Protein AF-A0A1Y3MDH8-F1 (afdb_monomer_lite)

pLDDT: mean 83.77, std 9.47, range [47.41, 93.56]

Secondary structure (DSSP, 8-state):
-HHHHHHHHHHHHHHHHHHHHHHHHHHHHHHHHHHHHHHHHHHHHHHHHHHHHHHHHHHHHHHHHHHHHHPPPGGG-SHHHHHHHHHHHHTTS-SSHHHHHHHHHHHHHHHHHHHHHHHHHHHHHHHHHHHHHHHHHHHHHHHHHHHHHHHHHHHHH--

Sequence (159 aa):
MLLGILFVIALIVLALILFVVGILVKLLNYIFGLFIRRTTAHRLKLNEILYKKKVLQDKYNELNHVLVNSYVPAEFQDLGILEFLNKVIKQRRASTIPEAINLYVAEMHHQEQLNKITALEAQSNKKIKVLEQDLAKVHKAAKKAQKTADSAFFISILK

Radius of gyration: 52.94 Å; chains: 1; bounding box: 112×32×156 Å

Organism: NCBI:txid64104

Structure (mmCIF, N/CA/C/O backbone):
data_AF-A0A1Y3MDH8-F1
#
_entry.id   AF-A0A1Y3MDH8-F1
#
loop_
_atom_site.group_PDB
_atom_site.id
_atom_site.type_symbol
_atom_site.label_atom_id
_atom_site.label_alt_id
_atom_site.label_comp_id
_atom_site.label_asym_id
_atom_site.label_entity_id
_atom_site.label_seq_id
_atom_site.pdbx_PDB_ins_code
_atom_site.Cartn_x
_atom_site.Cartn_y
_atom_site.Cartn_z
_atom_site.occupancy
_atom_site.B_iso_or_equiv
_atom_site.auth_seq_id
_atom_site.auth_comp_id
_atom_site.auth_asym_id
_atom_site.auth_atom_id
_atom_site.pdbx_PDB_model_num
ATOM 1 N N . MET A 1 1 ? 37.421 -5.149 -95.884 1.00 62.84 1 MET A N 1
ATOM 2 C CA . MET A 1 1 ? 37.862 -4.077 -94.956 1.00 62.84 1 MET A CA 1
ATOM 3 C C . MET A 1 1 ? 36.694 -3.371 -94.263 1.00 62.84 1 MET A C 1
ATOM 5 O O . MET A 1 1 ? 36.726 -3.291 -93.046 1.00 62.84 1 MET A O 1
ATOM 9 N N . LEU A 1 2 ? 35.636 -2.947 -94.973 1.00 69.12 2 LEU A N 1
ATOM 10 C CA . LEU A 1 2 ? 34.452 -2.282 -94.382 1.00 69.12 2 LEU A CA 1
ATOM 11 C C . LEU A 1 2 ? 33.747 -3.066 -93.252 1.00 69.12 2 LEU A C 1
ATOM 13 O O . LEU A 1 2 ? 33.457 -2.494 -92.206 1.00 69.12 2 LEU A O 1
ATOM 17 N N . LEU A 1 3 ? 33.537 -4.378 -93.417 1.00 75.38 3 LEU A N 1
ATOM 18 C CA . LEU A 1 3 ? 32.921 -5.242 -92.391 1.00 75.38 3 LEU A CA 1
ATOM 19 C C . LEU A 1 3 ? 33.733 -5.319 -91.085 1.00 75.38 3 LEU A C 1
ATOM 21 O O . LEU A 1 3 ? 33.156 -5.338 -90.003 1.00 75.38 3 LEU A O 1
ATOM 25 N N . GLY A 1 4 ? 35.067 -5.312 -91.176 1.00 78.31 4 GLY A N 1
ATOM 26 C CA . GLY A 1 4 ? 35.944 -5.313 -90.000 1.00 78.31 4 GLY A CA 1
ATOM 27 C C . GLY A 1 4 ? 35.894 -3.989 -89.236 1.00 78.31 4 GLY A C 1
ATOM 28 O O . GLY A 1 4 ? 35.878 -3.987 -88.011 1.00 78.31 4 GLY A O 1
ATOM 29 N N . ILE A 1 5 ? 35.787 -2.866 -89.952 1.00 81.69 5 ILE A N 1
ATOM 30 C CA . ILE A 1 5 ? 35.652 -1.532 -89.348 1.00 81.69 5 ILE A CA 1
ATOM 31 C C . ILE A 1 5 ? 34.308 -1.408 -88.614 1.00 81.69 5 ILE A C 1
ATOM 33 O O . ILE A 1 5 ? 34.271 -0.951 -87.475 1.00 81.69 5 ILE A O 1
ATOM 37 N N . LEU A 1 6 ? 33.213 -1.883 -89.219 1.00 83.94 6 LEU A N 1
ATOM 38 C CA . LEU A 1 6 ? 31.887 -1.899 -88.587 1.00 83.94 6 LEU A CA 1
ATOM 39 C C . LEU A 1 6 ? 31.852 -2.751 -87.310 1.00 83.94 6 LEU A C 1
ATOM 41 O O . LEU A 1 6 ? 31.262 -2.335 -86.314 1.00 83.94 6 LEU A O 1
ATOM 45 N N . PHE A 1 7 ? 32.519 -3.908 -87.309 1.00 89.50 7 PHE A N 1
ATOM 46 C CA . PHE A 1 7 ? 32.615 -4.769 -86.128 1.00 89.50 7 PHE A CA 1
ATOM 47 C C . PHE A 1 7 ? 33.369 -4.095 -84.971 1.00 89.50 7 PHE A C 1
ATOM 49 O O . PHE A 1 7 ? 32.924 -4.141 -83.825 1.00 89.50 7 PHE A O 1
ATOM 56 N N . VAL A 1 8 ? 34.474 -3.405 -85.269 1.00 87.50 8 VAL A N 1
ATOM 57 C CA . VAL A 1 8 ? 35.246 -2.658 -84.262 1.00 87.50 8 VAL A CA 1
ATOM 58 C C . VAL A 1 8 ? 34.422 -1.509 -83.674 1.00 87.50 8 VAL A C 1
ATOM 60 O O . VAL A 1 8 ? 34.413 -1.325 -82.458 1.00 87.50 8 VAL A O 1
ATOM 63 N N . ILE A 1 9 ? 33.671 -0.778 -84.503 1.00 87.69 9 ILE A N 1
ATOM 64 C CA . ILE A 1 9 ? 32.775 0.289 -84.030 1.00 87.69 9 ILE A CA 1
ATOM 65 C C . ILE A 1 9 ? 31.690 -0.287 -83.108 1.00 87.69 9 ILE A C 1
ATOM 67 O O . ILE A 1 9 ? 31.447 0.265 -82.036 1.00 87.69 9 ILE A O 1
ATOM 71 N N . ALA A 1 10 ? 31.083 -1.421 -83.470 1.00 89.19 10 ALA A N 1
ATOM 72 C CA . ALA A 1 10 ? 30.071 -2.076 -82.642 1.00 89.19 10 ALA A CA 1
ATOM 73 C C . ALA A 1 10 ? 30.618 -2.494 -81.262 1.00 89.19 10 ALA A C 1
ATOM 75 O O . ALA A 1 10 ? 29.942 -2.296 -80.253 1.00 89.19 10 ALA A O 1
ATOM 76 N N . LEU A 1 11 ? 31.854 -3.004 -81.194 1.00 91.00 11 LEU A N 1
ATOM 77 C CA . LEU A 1 11 ? 32.509 -3.352 -79.926 1.00 91.00 11 LEU A CA 1
ATOM 78 C C . LEU A 1 11 ? 32.779 -2.129 -79.043 1.00 91.00 11 LEU A C 1
ATOM 80 O O . LEU A 1 11 ? 32.567 -2.193 -77.832 1.00 91.00 11 LEU A O 1
ATOM 84 N N . ILE A 1 12 ? 33.207 -1.011 -79.635 1.00 91.06 12 ILE A N 1
ATOM 85 C CA . ILE A 1 12 ? 33.432 0.242 -78.901 1.00 91.06 12 ILE A CA 1
ATOM 86 C C . ILE A 1 12 ? 32.114 0.757 -78.313 1.00 91.06 12 ILE A C 1
ATOM 88 O O . ILE A 1 12 ? 32.065 1.129 -77.141 1.00 91.06 12 ILE A O 1
ATOM 92 N N . VAL A 1 13 ? 31.034 0.728 -79.099 1.00 92.44 13 VAL A N 1
ATOM 93 C CA . VAL A 1 13 ? 29.699 1.136 -78.640 1.00 92.44 13 VAL A CA 1
ATOM 94 C C . VAL A 1 13 ? 29.205 0.223 -77.514 1.00 92.44 13 VAL A C 1
ATOM 96 O O . VAL A 1 13 ? 28.720 0.719 -76.498 1.00 92.44 13 VAL A O 1
ATOM 99 N N . LEU A 1 14 ? 29.389 -1.096 -77.637 1.00 91.94 14 LEU A N 1
ATOM 100 C CA . LEU A 1 14 ? 29.025 -2.056 -76.591 1.00 91.94 14 LEU A CA 1
ATOM 101 C C . LEU A 1 14 ? 29.790 -1.790 -75.283 1.00 91.94 14 LEU A C 1
ATOM 103 O O . LEU A 1 14 ? 29.190 -1.769 -74.208 1.00 91.94 14 LEU A O 1
ATOM 107 N N . ALA A 1 15 ? 31.101 -1.545 -75.367 1.00 90.62 15 ALA A N 1
ATOM 108 C CA . ALA A 1 15 ? 31.936 -1.240 -74.208 1.00 90.62 15 ALA A CA 1
ATOM 109 C C . ALA A 1 15 ? 31.508 0.065 -73.514 1.00 90.62 15 ALA A C 1
ATOM 111 O O . ALA A 1 15 ? 31.445 0.117 -72.285 1.00 90.62 15 ALA A O 1
ATOM 112 N N . LEU A 1 16 ? 31.145 1.092 -74.289 1.00 93.56 16 LEU A N 1
ATOM 113 C CA . LEU A 1 16 ? 30.595 2.353 -73.779 1.00 93.56 16 LEU A CA 1
ATOM 114 C C . LEU A 1 16 ? 29.272 2.142 -73.036 1.00 93.56 16 LEU A C 1
ATOM 116 O O . LEU A 1 16 ? 29.100 2.659 -71.932 1.00 93.56 16 LEU A O 1
ATOM 120 N N . ILE A 1 17 ? 28.361 1.345 -73.597 1.00 92.25 17 ILE A N 1
ATOM 121 C CA . ILE A 1 17 ? 27.080 1.025 -72.954 1.00 92.25 17 ILE A CA 1
ATOM 122 C C . ILE A 1 17 ? 27.318 0.282 -71.633 1.00 92.25 17 ILE A C 1
ATOM 124 O O . ILE A 1 17 ? 26.767 0.671 -70.602 1.00 92.25 17 ILE A O 1
ATOM 128 N N . LEU A 1 18 ? 28.178 -0.742 -71.630 1.00 92.25 18 LEU A N 1
ATOM 129 C CA . LEU A 1 18 ? 28.513 -1.502 -70.421 1.00 92.25 18 LEU A CA 1
ATOM 130 C C . LEU A 1 18 ? 29.164 -0.625 -69.344 1.00 92.25 18 LEU A C 1
ATOM 132 O O . LEU A 1 18 ? 28.868 -0.786 -68.159 1.00 92.25 18 LEU A O 1
ATOM 136 N N . PHE A 1 19 ? 29.999 0.335 -69.742 1.00 92.88 19 PHE A N 1
ATOM 137 C CA . PHE A 1 19 ? 30.604 1.297 -68.826 1.00 92.88 19 PHE A CA 1
ATOM 138 C C . PHE A 1 19 ? 29.551 2.191 -68.156 1.00 92.88 19 PHE A C 1
ATOM 140 O O . PHE A 1 19 ? 29.549 2.333 -66.931 1.00 92.88 19 PHE A O 1
ATOM 147 N N . VAL A 1 20 ? 28.606 2.733 -68.933 1.00 92.56 20 VAL A N 1
ATOM 148 C CA . VAL A 1 20 ? 27.513 3.570 -68.409 1.00 92.56 20 VAL A CA 1
ATOM 149 C C . VAL A 1 20 ? 26.607 2.771 -67.468 1.00 92.56 20 VAL A C 1
ATOM 151 O O . VAL A 1 20 ? 26.303 3.234 -66.367 1.00 92.56 20 VAL A O 1
ATOM 154 N N . VAL A 1 21 ? 26.226 1.546 -67.846 1.00 93.44 21 VAL A N 1
ATOM 155 C CA . VAL A 1 21 ? 25.416 0.664 -66.986 1.00 93.44 21 VAL A CA 1
ATOM 156 C C . VAL A 1 21 ? 26.159 0.330 -65.689 1.00 93.44 21 VAL A C 1
ATOM 158 O O . VAL A 1 21 ? 25.571 0.396 -64.609 1.00 93.44 21 VAL A O 1
ATOM 161 N N . GLY A 1 22 ? 27.462 0.046 -65.757 1.00 91.00 22 GLY A N 1
ATOM 162 C CA . GLY A 1 22 ? 28.286 -0.226 -64.578 1.00 91.00 22 GLY A CA 1
ATOM 163 C C . GLY A 1 22 ? 28.340 0.948 -63.593 1.00 91.00 22 GLY A C 1
ATOM 164 O O . GLY A 1 22 ? 28.255 0.741 -62.378 1.00 91.00 22 GLY A O 1
ATOM 165 N N . ILE A 1 23 ? 28.423 2.183 -64.098 1.00 92.25 23 ILE A N 1
ATOM 166 C CA . ILE A 1 23 ? 28.366 3.395 -63.267 1.00 92.25 23 ILE A CA 1
ATOM 167 C C . ILE A 1 23 ? 26.997 3.524 -62.595 1.00 92.25 23 ILE A C 1
ATOM 169 O O . ILE A 1 23 ? 26.937 3.746 -61.384 1.00 92.25 23 ILE A O 1
ATOM 173 N N . LEU A 1 24 ? 25.906 3.338 -63.344 1.00 91.88 24 LEU A N 1
ATOM 174 C CA . LEU A 1 24 ? 24.543 3.441 -62.813 1.00 91.88 24 LEU A CA 1
ATOM 175 C C . LEU A 1 24 ? 24.280 2.427 -61.691 1.00 91.88 24 LEU A C 1
ATOM 177 O O . LEU A 1 24 ? 23.745 2.792 -60.644 1.00 91.88 24 LEU A O 1
ATOM 181 N N . VAL A 1 25 ? 24.715 1.175 -61.863 1.00 92.00 25 VAL A N 1
ATOM 182 C CA . VAL A 1 25 ? 24.568 0.127 -60.837 1.00 92.00 25 VAL A CA 1
ATOM 183 C C . VAL A 1 25 ? 25.358 0.470 -59.572 1.00 92.00 25 VAL A C 1
ATOM 185 O O . VAL A 1 25 ? 24.834 0.336 -58.464 1.00 92.00 25 VAL A O 1
ATOM 188 N N . LYS A 1 26 ? 26.597 0.967 -59.704 1.00 90.12 26 LYS A N 1
ATOM 189 C CA . LYS A 1 26 ? 27.382 1.430 -58.546 1.00 90.12 26 LYS A CA 1
ATOM 190 C C . LYS A 1 26 ? 26.704 2.589 -57.817 1.00 90.12 26 LYS A C 1
ATOM 192 O O . LYS A 1 26 ? 26.694 2.597 -56.586 1.00 90.12 26 LYS A O 1
ATOM 197 N N . LEU A 1 27 ? 26.130 3.538 -58.557 1.00 90.81 27 LEU A N 1
ATOM 198 C CA . LEU A 1 27 ? 25.446 4.696 -57.982 1.00 90.81 27 LEU A CA 1
ATOM 199 C C . LEU A 1 27 ? 24.212 4.272 -57.175 1.00 90.81 27 LEU A C 1
ATOM 201 O O . LEU A 1 27 ? 24.035 4.709 -56.039 1.00 90.81 27 LEU A O 1
ATOM 205 N N . LEU A 1 28 ? 23.402 3.363 -57.727 1.00 88.38 28 LEU A N 1
ATOM 206 C CA . LEU A 1 28 ? 22.251 2.790 -57.029 1.00 88.38 28 LEU A CA 1
ATOM 207 C C . LEU A 1 28 ? 22.681 2.082 -55.744 1.00 88.38 28 LEU A C 1
ATOM 209 O O . LEU A 1 28 ? 22.121 2.347 -54.682 1.00 88.38 28 LEU A O 1
ATOM 213 N N . ASN A 1 29 ? 23.712 1.237 -55.810 1.00 87.94 29 ASN A N 1
ATOM 214 C CA . ASN A 1 29 ? 24.182 0.493 -54.644 1.00 87.94 29 ASN A CA 1
ATOM 215 C C . ASN A 1 29 ? 24.695 1.426 -53.526 1.00 87.94 29 ASN A C 1
ATOM 217 O O . ASN A 1 29 ? 24.428 1.206 -52.344 1.00 87.94 29 ASN A O 1
ATOM 221 N N . TYR A 1 30 ? 25.364 2.522 -53.898 1.00 87.75 30 TYR A N 1
ATOM 222 C CA . TYR A 1 30 ? 25.788 3.562 -52.959 1.00 87.75 30 TYR A CA 1
ATOM 223 C C . TYR A 1 30 ? 24.596 4.247 -52.268 1.00 87.75 30 TYR A C 1
ATOM 225 O O . TYR A 1 30 ? 24.582 4.374 -51.040 1.00 87.75 30 TYR A O 1
ATOM 233 N N . ILE A 1 31 ? 23.571 4.639 -53.034 1.00 84.44 31 ILE A N 1
ATOM 234 C CA . ILE A 1 31 ? 22.364 5.298 -52.509 1.00 84.44 31 ILE A CA 1
ATOM 235 C C . ILE A 1 31 ? 21.593 4.358 -51.570 1.00 84.44 31 ILE A C 1
ATOM 237 O O . ILE A 1 31 ? 21.238 4.758 -50.457 1.00 84.44 31 ILE A O 1
ATOM 241 N N . PHE A 1 32 ? 21.385 3.100 -51.972 1.00 81.44 32 PHE A N 1
ATOM 242 C CA . PHE A 1 32 ? 20.715 2.098 -51.138 1.00 81.44 32 PHE A CA 1
ATOM 243 C C . PHE A 1 32 ? 21.483 1.831 -49.836 1.00 81.44 32 PHE A C 1
ATOM 245 O O . PHE A 1 32 ? 20.875 1.811 -48.762 1.00 81.44 32 PHE A O 1
ATOM 252 N N . GLY A 1 33 ? 22.814 1.715 -49.889 1.00 78.31 33 GLY A N 1
ATOM 253 C CA . GLY A 1 33 ? 23.649 1.548 -48.696 1.00 78.31 33 GLY A CA 1
ATOM 254 C C . GLY A 1 33 ? 23.527 2.714 -47.706 1.00 78.31 33 GLY A C 1
ATOM 255 O O . GLY A 1 33 ? 23.405 2.499 -46.496 1.00 78.31 33 GLY A O 1
ATOM 256 N N . LEU A 1 34 ? 23.483 3.953 -48.206 1.00 79.31 34 LEU A N 1
ATOM 257 C CA . LEU A 1 34 ? 23.263 5.157 -47.395 1.00 79.31 34 LEU A CA 1
ATOM 258 C C . LEU A 1 34 ? 21.885 5.155 -46.716 1.00 79.31 34 LEU A C 1
ATOM 260 O O . LEU A 1 34 ? 21.772 5.490 -45.532 1.00 79.31 34 LEU A O 1
ATOM 264 N N . PHE A 1 35 ? 20.845 4.734 -47.438 1.00 72.62 35 PHE A N 1
ATOM 265 C CA . PHE A 1 35 ? 19.474 4.679 -46.928 1.00 72.62 35 PHE A CA 1
ATOM 266 C C . PHE A 1 35 ? 19.300 3.614 -45.833 1.00 72.62 35 PHE A C 1
ATOM 268 O O . PHE A 1 35 ? 18.695 3.887 -44.791 1.00 72.62 35 PHE A O 1
ATOM 275 N N . ILE A 1 36 ? 19.896 2.427 -46.012 1.00 71.69 36 ILE A N 1
ATOM 276 C CA . ILE A 1 36 ? 19.904 1.354 -45.002 1.00 71.69 36 ILE A CA 1
ATOM 277 C C . ILE A 1 36 ? 20.638 1.822 -43.740 1.00 71.69 36 ILE A C 1
ATOM 279 O O . ILE A 1 36 ? 20.141 1.672 -42.626 1.00 71.69 36 ILE A O 1
ATOM 283 N N . ARG A 1 37 ? 21.800 2.467 -43.886 1.00 69.50 37 ARG A N 1
ATOM 284 C CA . ARG A 1 37 ? 22.584 2.932 -42.731 1.00 69.50 37 ARG A CA 1
ATOM 285 C C . A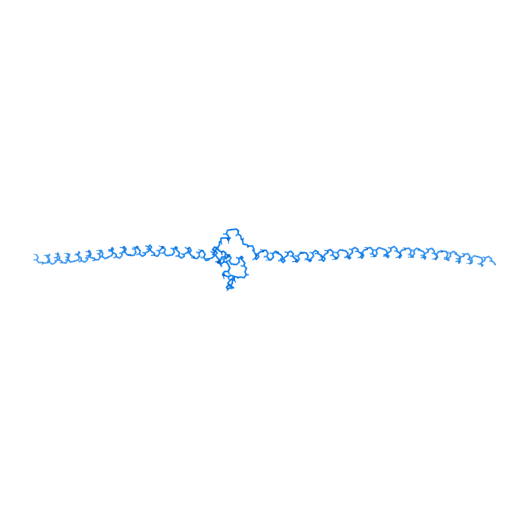RG A 1 37 ? 21.837 3.996 -41.918 1.00 69.50 37 ARG A C 1
ATOM 287 O O . ARG A 1 37 ? 21.843 3.949 -40.687 1.00 69.50 37 ARG A O 1
ATOM 294 N N . ARG A 1 38 ? 21.144 4.920 -42.594 1.00 70.31 38 ARG A N 1
ATOM 295 C CA . ARG A 1 38 ? 20.341 5.973 -41.950 1.00 70.31 38 ARG A CA 1
ATOM 296 C C . ARG A 1 38 ? 19.106 5.408 -41.243 1.00 70.31 38 ARG A C 1
ATOM 298 O O . ARG A 1 38 ? 18.814 5.809 -40.117 1.00 70.31 38 ARG A O 1
ATOM 305 N N . THR A 1 39 ? 18.408 4.456 -41.860 1.00 70.69 39 THR A N 1
ATOM 306 C CA . THR A 1 39 ? 17.225 3.814 -41.259 1.00 70.69 39 THR A CA 1
ATOM 307 C C . THR A 1 39 ? 17.587 2.944 -40.053 1.00 70.69 39 THR A C 1
ATOM 309 O O . THR A 1 39 ? 16.909 3.021 -39.027 1.00 70.69 39 THR A O 1
ATOM 312 N N . THR A 1 40 ? 18.701 2.208 -40.100 1.00 71.25 40 THR A N 1
ATOM 313 C CA . THR A 1 40 ? 19.203 1.430 -38.953 1.00 71.25 40 THR A CA 1
ATOM 314 C C . THR A 1 40 ? 19.600 2.325 -37.777 1.00 71.25 40 THR A C 1
ATOM 316 O O . THR A 1 40 ? 19.254 2.021 -36.636 1.00 71.25 40 THR A O 1
ATOM 319 N N . ALA A 1 41 ? 20.244 3.471 -38.031 1.00 73.94 41 ALA A N 1
ATOM 320 C CA . ALA A 1 41 ? 20.581 4.435 -36.980 1.00 73.94 41 ALA A CA 1
ATOM 321 C C . ALA A 1 41 ? 19.332 5.016 -36.290 1.00 73.94 41 ALA A C 1
ATOM 323 O O . ALA A 1 41 ? 19.305 5.155 -35.066 1.00 73.94 41 ALA A O 1
ATOM 324 N N . HIS A 1 42 ? 18.273 5.316 -37.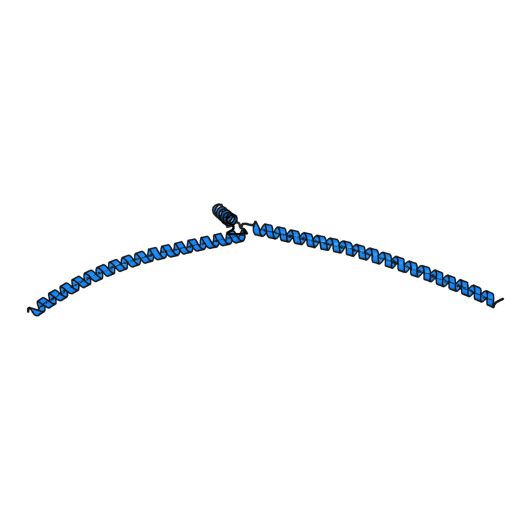051 1.00 71.94 42 HIS A N 1
ATOM 325 C CA . HIS A 1 42 ? 16.995 5.752 -36.478 1.00 71.94 42 HIS A CA 1
ATOM 326 C C . HIS A 1 42 ? 16.314 4.652 -35.655 1.00 71.94 42 HIS A C 1
ATOM 328 O O . HIS A 1 42 ? 15.805 4.940 -34.573 1.00 71.94 42 HIS A O 1
ATOM 334 N N . ARG A 1 43 ? 16.345 3.395 -36.118 1.00 72.88 43 ARG A N 1
ATOM 335 C CA . ARG A 1 43 ? 15.803 2.251 -35.365 1.00 72.88 43 ARG A CA 1
ATOM 336 C C . ARG A 1 43 ? 16.547 2.014 -34.050 1.00 72.88 43 ARG A C 1
ATOM 338 O O . ARG A 1 43 ? 15.903 1.803 -33.029 1.00 72.88 43 ARG A O 1
ATOM 345 N N . LEU A 1 44 ? 17.878 2.115 -34.053 1.00 76.94 44 LEU A N 1
ATOM 346 C CA . LEU A 1 44 ? 18.697 2.023 -32.838 1.00 76.94 44 LEU A CA 1
ATOM 347 C C . LEU A 1 44 ? 18.320 3.105 -31.819 1.00 76.94 44 LEU A C 1
ATOM 349 O O . LEU A 1 44 ? 18.055 2.784 -30.663 1.00 76.94 44 LEU A O 1
ATOM 353 N N . LYS A 1 45 ? 18.205 4.365 -32.259 1.00 78.62 45 LYS A N 1
ATOM 354 C CA . LYS A 1 45 ? 17.780 5.474 -31.387 1.00 78.62 45 LYS A CA 1
ATOM 355 C C . LYS A 1 45 ? 16.367 5.277 -30.835 1.00 78.62 45 LYS A C 1
ATOM 357 O O . LYS A 1 45 ? 16.135 5.533 -29.658 1.00 78.62 45 LYS A O 1
ATOM 362 N N . LEU A 1 46 ? 15.423 4.810 -31.656 1.00 78.69 46 LEU A N 1
ATOM 363 C CA . LEU A 1 46 ? 14.056 4.523 -31.207 1.00 78.69 46 LEU A CA 1
ATOM 364 C C . LEU A 1 46 ? 14.019 3.409 -30.158 1.00 78.69 46 LEU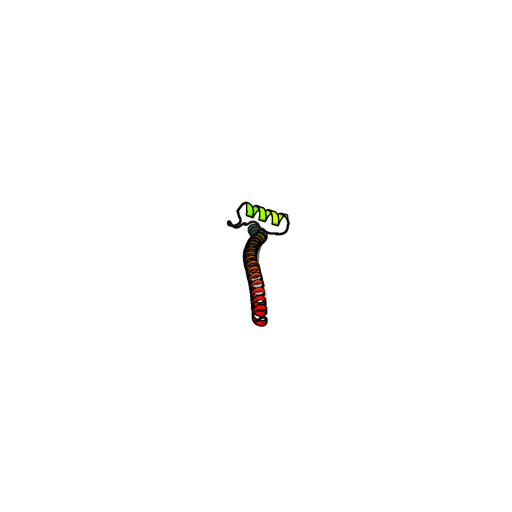 A C 1
ATOM 366 O O . LEU A 1 46 ? 13.338 3.556 -29.147 1.00 78.69 46 LEU A O 1
ATOM 370 N N . ASN A 1 47 ? 14.785 2.335 -30.354 1.00 84.56 47 ASN A N 1
ATOM 371 C CA . ASN A 1 47 ? 14.884 1.252 -29.377 1.00 84.56 47 ASN A CA 1
ATOM 372 C C . ASN A 1 47 ? 15.512 1.725 -28.062 1.00 84.56 47 ASN A C 1
ATOM 374 O O . ASN A 1 47 ? 15.036 1.350 -26.993 1.00 84.56 47 ASN A O 1
ATOM 378 N N . GLU A 1 48 ? 16.530 2.584 -28.123 1.00 86.06 48 GLU A N 1
ATOM 379 C CA . GLU A 1 48 ? 17.140 3.172 -26.928 1.00 86.06 48 GLU A CA 1
ATOM 380 C C . GLU A 1 48 ? 16.140 4.049 -26.154 1.00 86.06 48 GLU A C 1
ATOM 382 O O . GLU A 1 48 ? 16.047 3.957 -24.929 1.00 86.06 48 GLU A O 1
ATOM 387 N N . ILE A 1 49 ? 15.341 4.859 -26.856 1.00 85.19 49 ILE A N 1
ATOM 388 C CA . ILE A 1 49 ? 14.282 5.679 -26.246 1.00 85.19 49 ILE A CA 1
ATOM 389 C C . ILE A 1 49 ? 13.194 4.794 -25.628 1.00 85.19 49 ILE A C 1
ATOM 391 O O . ILE A 1 49 ? 12.776 5.043 -24.498 1.00 85.19 49 ILE A O 1
ATOM 395 N N . LEU A 1 50 ? 12.750 3.750 -26.333 1.00 84.44 50 LEU A N 1
ATOM 396 C CA . LEU A 1 50 ? 11.755 2.801 -25.825 1.00 84.44 50 LEU A CA 1
ATOM 397 C C . LEU A 1 50 ? 12.254 2.076 -24.573 1.00 84.44 50 LEU A C 1
ATOM 399 O O . LEU A 1 50 ? 11.515 1.961 -23.596 1.00 84.44 50 LEU A O 1
ATOM 403 N N . TYR A 1 51 ? 13.515 1.645 -24.576 1.00 90.62 51 TYR A N 1
ATOM 404 C CA . TYR A 1 51 ? 14.148 1.037 -23.414 1.00 90.62 51 TYR A CA 1
ATOM 405 C C . TYR A 1 51 ? 14.192 2.007 -22.228 1.00 90.62 51 TYR A C 1
ATOM 407 O O . TYR A 1 51 ? 13.724 1.669 -21.142 1.00 90.62 51 TYR A O 1
ATOM 415 N N . LYS A 1 52 ? 14.665 3.245 -22.439 1.00 85.81 52 LYS A N 1
ATOM 416 C CA . LYS A 1 52 ? 14.691 4.280 -21.391 1.00 85.81 52 LYS A CA 1
ATOM 417 C C . LYS A 1 52 ? 13.295 4.579 -20.848 1.00 85.81 52 LYS A C 1
ATOM 419 O O . LYS A 1 52 ? 13.140 4.695 -19.637 1.00 85.81 52 LYS A O 1
ATOM 424 N N . LYS A 1 53 ? 12.277 4.648 -21.712 1.00 88.50 53 LYS A N 1
ATOM 425 C CA . LYS A 1 53 ? 10.877 4.834 -21.304 1.00 88.50 53 LYS A CA 1
ATOM 426 C C . LYS A 1 53 ? 10.398 3.691 -20.410 1.00 88.50 53 LYS A C 1
ATOM 428 O O . LYS A 1 53 ? 9.795 3.962 -19.377 1.00 88.50 53 LYS A O 1
ATOM 433 N N . LYS A 1 54 ? 10.688 2.440 -20.782 1.00 89.94 54 LYS A N 1
ATOM 434 C CA . LYS A 1 54 ? 10.319 1.264 -19.984 1.00 89.94 54 LYS A CA 1
ATOM 435 C C . LYS A 1 54 ? 10.966 1.307 -18.598 1.00 89.94 54 LYS A C 1
ATOM 437 O O . LYS A 1 54 ? 10.259 1.236 -17.605 1.00 89.94 54 LYS A O 1
ATOM 442 N N . VAL A 1 55 ? 12.280 1.534 -18.534 1.00 91.00 55 VAL A N 1
ATOM 443 C CA . VAL A 1 55 ? 13.014 1.653 -17.260 1.00 91.00 55 VAL A CA 1
ATOM 444 C C . VAL A 1 55 ? 12.442 2.769 -16.385 1.00 91.00 55 VAL A C 1
ATOM 446 O O . VAL A 1 55 ? 12.322 2.612 -15.173 1.00 91.00 55 VAL A O 1
ATOM 449 N N . LEU A 1 56 ? 12.081 3.906 -16.984 1.00 87.31 56 LEU A N 1
ATOM 450 C CA . LEU A 1 56 ? 11.504 5.026 -16.246 1.00 87.31 56 LEU A CA 1
ATOM 451 C C . LEU A 1 56 ? 10.115 4.690 -15.687 1.00 87.31 56 LEU A C 1
ATOM 453 O O . LEU A 1 56 ? 9.799 5.072 -14.565 1.00 87.31 56 LEU A O 1
ATOM 457 N N . GLN A 1 57 ? 9.308 3.956 -16.450 1.00 84.06 57 GLN A N 1
ATOM 458 C CA . GLN A 1 57 ? 7.992 3.495 -16.020 1.00 84.06 57 GLN A CA 1
ATOM 459 C C . GLN A 1 57 ? 8.089 2.463 -14.890 1.00 84.06 57 GLN A C 1
ATOM 461 O O . GLN A 1 57 ? 7.342 2.558 -13.921 1.00 84.06 57 GLN A O 1
ATOM 466 N N . ASP A 1 58 ? 9.048 1.541 -14.966 1.00 88.56 58 ASP A N 1
ATOM 467 C CA . ASP A 1 58 ? 9.300 0.569 -13.900 1.00 88.56 58 ASP A CA 1
ATOM 468 C C . ASP A 1 58 ? 9.705 1.283 -12.597 1.00 88.56 58 ASP A C 1
ATOM 470 O O . ASP A 1 58 ? 9.120 1.026 -11.544 1.00 88.56 58 ASP A O 1
ATOM 474 N N . LYS A 1 59 ? 10.609 2.272 -12.677 1.00 79.56 59 LYS A N 1
ATOM 475 C CA . LYS A 1 59 ? 10.988 3.111 -11.523 1.00 79.56 59 LYS A CA 1
ATOM 476 C C . LYS A 1 59 ? 9.825 3.927 -10.964 1.00 79.56 59 LYS A C 1
ATOM 478 O O . LYS A 1 59 ? 9.723 4.098 -9.754 1.00 79.56 59 LYS A O 1
ATOM 483 N N . TYR A 1 60 ? 8.958 4.454 -11.828 1.00 77.56 60 TYR A N 1
ATOM 484 C CA . TYR A 1 60 ? 7.762 5.174 -11.392 1.00 77.56 60 TYR A CA 1
ATOM 485 C C . TYR A 1 60 ? 6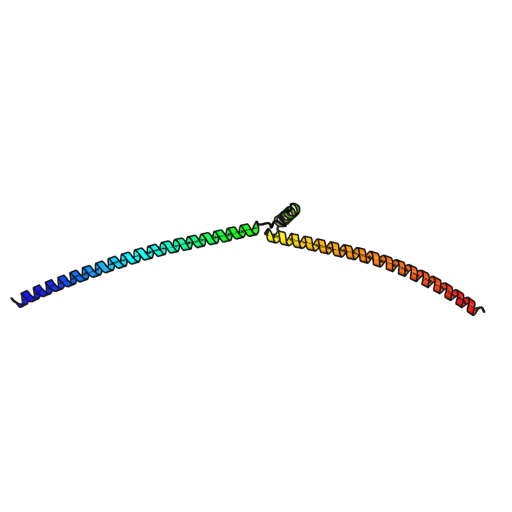.808 4.256 -10.619 1.00 77.56 60 TYR A C 1
ATOM 487 O O . TYR A 1 60 ? 6.313 4.640 -9.563 1.00 77.56 60 TYR A O 1
ATOM 495 N N . ASN A 1 61 ? 6.590 3.032 -11.105 1.00 75.94 61 ASN A N 1
ATOM 496 C CA . ASN A 1 61 ? 5.740 2.050 -10.434 1.00 75.94 61 ASN A CA 1
ATOM 497 C C . ASN A 1 61 ? 6.307 1.645 -9.067 1.00 75.94 61 ASN A C 1
ATOM 499 O O . ASN A 1 61 ? 5.560 1.567 -8.093 1.00 75.94 61 ASN A O 1
ATOM 503 N N . GLU A 1 62 ? 7.621 1.434 -8.983 1.00 76.06 62 GLU A N 1
ATOM 504 C CA . GLU A 1 62 ? 8.317 1.146 -7.726 1.00 76.06 62 GLU A CA 1
ATOM 505 C C . GLU A 1 62 ? 8.158 2.296 -6.723 1.00 76.06 62 GLU A C 1
ATOM 507 O O . GLU A 1 62 ? 7.757 2.082 -5.578 1.00 76.06 62 GLU A O 1
ATOM 512 N N . LEU A 1 63 ? 8.380 3.535 -7.172 1.00 74.12 63 LEU A N 1
ATOM 513 C CA . LEU A 1 63 ? 8.223 4.723 -6.339 1.00 74.12 63 LEU A CA 1
ATOM 514 C C . LEU A 1 63 ? 6.775 4.890 -5.860 1.00 74.12 63 LEU A C 1
ATOM 516 O O . LEU A 1 63 ? 6.544 5.162 -4.685 1.00 74.12 63 LEU A O 1
ATOM 520 N N . ASN A 1 64 ? 5.800 4.676 -6.744 1.00 67.44 64 ASN A N 1
ATOM 521 C CA . ASN A 1 64 ? 4.385 4.747 -6.399 1.00 67.44 64 ASN A CA 1
ATOM 522 C C . ASN A 1 64 ? 4.006 3.690 -5.349 1.00 67.44 64 ASN A C 1
ATOM 524 O O . ASN A 1 64 ? 3.303 3.996 -4.391 1.00 67.44 64 ASN A O 1
ATOM 528 N N . HIS A 1 65 ? 4.530 2.467 -5.469 1.00 69.12 65 HIS A N 1
ATOM 529 C CA . HIS A 1 65 ? 4.330 1.419 -4.469 1.00 69.12 65 HIS A CA 1
ATOM 530 C C . HIS A 1 65 ? 4.922 1.805 -3.102 1.00 69.12 65 HIS A C 1
ATOM 532 O O . HIS A 1 65 ? 4.291 1.585 -2.069 1.00 69.12 65 HIS A O 1
ATOM 538 N N . VAL A 1 66 ? 6.108 2.422 -3.068 1.00 72.94 66 VAL A N 1
ATOM 539 C CA . VAL A 1 66 ? 6.710 2.920 -1.819 1.00 72.94 66 VAL A CA 1
ATOM 540 C C . VAL A 1 66 ? 5.878 4.054 -1.217 1.00 72.94 66 VAL A C 1
ATOM 542 O O . VAL A 1 66 ? 5.596 4.022 -0.021 1.00 72.94 66 VAL A O 1
ATOM 545 N N . LEU A 1 67 ? 5.441 5.024 -2.026 1.00 64.19 67 LEU A N 1
ATOM 546 C CA . LEU A 1 67 ? 4.623 6.151 -1.567 1.00 64.19 67 LEU A CA 1
ATOM 547 C C . LEU A 1 67 ? 3.281 5.699 -0.994 1.00 64.19 67 LEU A C 1
ATOM 549 O O . LEU A 1 67 ? 2.931 6.119 0.104 1.00 64.19 67 LEU A O 1
ATOM 553 N N . VAL A 1 68 ? 2.561 4.813 -1.685 1.00 65.06 68 VAL A N 1
ATOM 554 C CA . VAL A 1 68 ? 1.278 4.273 -1.204 1.00 65.06 68 VAL A CA 1
ATOM 555 C C . VAL A 1 68 ? 1.448 3.545 0.133 1.00 65.06 68 VAL A C 1
ATOM 557 O O . VAL A 1 68 ? 0.603 3.668 1.014 1.00 65.06 68 VAL A O 1
ATOM 560 N N . ASN A 1 69 ? 2.565 2.841 0.321 1.00 64.81 69 ASN A N 1
ATOM 561 C CA . ASN A 1 69 ? 2.856 2.141 1.571 1.00 64.81 69 ASN A CA 1
ATOM 562 C C . ASN A 1 69 ? 3.410 3.037 2.686 1.00 64.81 69 ASN A C 1
ATOM 564 O O . ASN A 1 69 ? 3.440 2.600 3.833 1.00 64.81 69 ASN A O 1
ATOM 568 N N . SER A 1 70 ? 3.852 4.255 2.366 1.00 68.19 70 SER A N 1
ATOM 569 C CA . SER A 1 70 ? 4.483 5.180 3.320 1.00 68.19 70 SER A CA 1
ATOM 570 C C . SER A 1 70 ? 3.59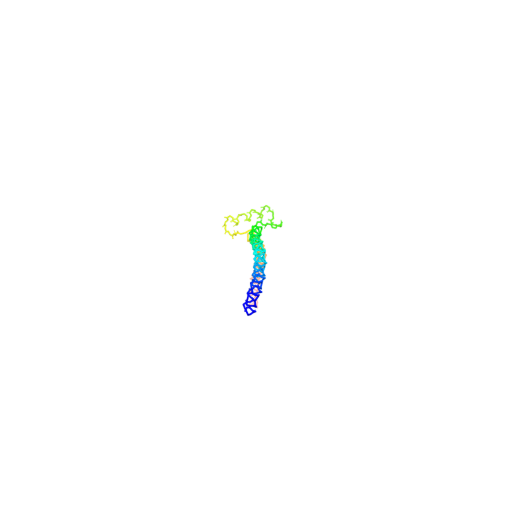1 6.368 3.687 1.00 68.19 70 SER A C 1
ATOM 572 O O . SER A 1 70 ? 3.867 7.066 4.661 1.00 68.19 70 SER A O 1
ATOM 574 N N . TYR A 1 71 ? 2.538 6.631 2.912 1.00 79.50 71 TYR A N 1
ATOM 575 C CA . TYR A 1 71 ? 1.664 7.776 3.121 1.00 79.50 71 TYR A CA 1
ATOM 576 C C . TYR A 1 71 ? 0.653 7.517 4.245 1.00 79.50 71 TYR A C 1
ATOM 578 O O . TYR A 1 71 ? -0.203 6.640 4.141 1.00 79.50 71 TYR A O 1
ATOM 586 N N . VAL A 1 72 ? 0.730 8.330 5.302 1.00 80.75 72 VAL A N 1
ATOM 587 C CA . VAL A 1 72 ? -0.282 8.418 6.364 1.00 80.75 72 VAL A CA 1
ATOM 588 C C . VAL A 1 72 ? -1.119 9.683 6.117 1.00 80.75 72 VAL A C 1
ATOM 590 O O . VAL A 1 72 ? -0.556 10.786 6.171 1.00 80.75 72 VAL A O 1
ATOM 593 N N . PRO A 1 73 ? -2.436 9.572 5.853 1.00 82.88 73 PRO A N 1
ATOM 594 C CA . PRO A 1 73 ? -3.318 10.729 5.701 1.00 82.88 73 PRO A CA 1
ATOM 595 C C . PRO A 1 73 ? -3.311 11.615 6.952 1.00 82.88 73 PRO A C 1
ATOM 597 O O . PRO A 1 73 ? -3.146 11.115 8.063 1.00 82.88 73 PRO A O 1
ATOM 600 N N . ALA A 1 74 ? -3.514 12.925 6.782 1.00 81.31 74 ALA A N 1
ATOM 601 C CA . ALA A 1 74 ? -3.392 13.914 7.862 1.00 81.31 74 ALA A CA 1
ATOM 602 C C . ALA A 1 74 ? -4.264 13.601 9.095 1.00 81.31 74 ALA A C 1
ATOM 604 O O . ALA A 1 74 ? -3.838 13.814 10.226 1.00 81.31 74 ALA A O 1
ATOM 605 N N . GLU A 1 75 ? -5.453 13.037 8.883 1.00 84.19 75 GLU A N 1
ATOM 606 C CA . GLU A 1 75 ? -6.391 12.629 9.938 1.00 84.19 75 GLU A CA 1
ATOM 607 C C . GLU A 1 75 ? -5.883 11.477 10.830 1.00 84.19 75 GLU A C 1
ATOM 609 O O . GLU A 1 75 ? -6.380 11.298 11.939 1.00 84.19 75 GLU A O 1
ATOM 614 N N . PHE A 1 76 ? -4.857 10.737 10.392 1.00 83.44 76 PHE A N 1
ATOM 615 C CA . PHE A 1 76 ? -4.237 9.627 11.128 1.00 83.44 76 PHE A CA 1
ATOM 616 C C . PHE A 1 76 ? -2.822 9.950 11.642 1.00 83.44 76 PHE A C 1
ATOM 618 O O . PHE A 1 76 ? -2.094 9.046 12.049 1.00 83.44 76 PHE A O 1
ATOM 625 N N . GLN A 1 77 ? -2.409 11.223 11.621 1.00 82.75 77 GLN A N 1
ATOM 626 C CA . GLN A 1 77 ? -1.079 11.660 12.079 1.00 82.75 77 GLN A CA 1
ATOM 627 C C . GLN A 1 77 ? -1.011 11.997 13.575 1.00 82.75 77 GLN A C 1
ATOM 629 O O . GLN A 1 77 ? 0.036 12.424 14.062 1.00 82.75 77 GLN A O 1
ATOM 634 N N . ASP A 1 78 ? -2.102 11.806 14.315 1.00 87.62 78 ASP A N 1
ATOM 635 C CA . ASP A 1 78 ? -2.088 11.943 15.769 1.00 87.62 78 ASP A CA 1
ATOM 636 C C . ASP A 1 78 ? -1.128 10.926 16.413 1.00 87.62 78 ASP A C 1
ATOM 638 O O . ASP A 1 78 ? -1.013 9.781 15.966 1.00 87.62 78 ASP A O 1
ATOM 642 N N . LEU A 1 79 ? -0.438 11.340 17.480 1.00 83.56 79 LEU A N 1
ATOM 643 C CA . LEU A 1 79 ? 0.596 10.535 18.132 1.00 83.56 79 LEU A CA 1
ATOM 644 C C . LEU A 1 79 ? 0.062 9.175 18.609 1.00 83.56 79 LEU A C 1
ATOM 646 O O . LEU A 1 79 ? 0.742 8.161 18.437 1.00 83.56 79 LEU A O 1
ATOM 650 N N . GLY A 1 80 ? -1.156 9.136 19.158 1.00 82.81 80 GLY A N 1
ATOM 651 C CA . GLY A 1 80 ? -1.768 7.893 19.630 1.00 82.81 80 GLY A CA 1
ATOM 652 C C . GLY A 1 80 ? -2.115 6.942 18.483 1.00 82.81 80 GLY A C 1
ATOM 653 O O . GLY A 1 80 ? -1.947 5.726 18.600 1.00 82.81 80 GLY A O 1
ATOM 654 N N . ILE A 1 81 ? -2.529 7.492 17.338 1.00 86.38 81 ILE A N 1
ATOM 655 C CA . ILE A 1 81 ? -2.824 6.716 16.130 1.00 86.38 81 ILE A CA 1
ATOM 656 C C . ILE A 1 81 ? -1.528 6.142 15.557 1.00 86.38 81 ILE A C 1
ATOM 658 O O . ILE A 1 81 ? -1.446 4.944 15.297 1.00 86.38 81 ILE A O 1
ATOM 662 N N . LEU A 1 82 ? -0.481 6.956 15.427 1.00 84.25 82 LEU A N 1
ATOM 663 C CA . LEU A 1 82 ? 0.823 6.513 14.926 1.00 84.25 82 LEU A CA 1
ATOM 664 C C . LEU A 1 82 ? 1.434 5.401 15.790 1.00 84.25 82 LEU A C 1
ATOM 666 O O . LEU A 1 82 ? 2.024 4.457 15.257 1.00 84.25 82 LEU A O 1
ATOM 670 N N . GLU A 1 83 ? 1.271 5.471 17.113 1.00 88.81 83 GLU A N 1
ATOM 671 C CA . GLU A 1 83 ? 1.712 4.411 18.020 1.00 88.81 83 GLU A CA 1
ATOM 672 C C . GLU A 1 83 ? 0.949 3.100 17.774 1.00 88.81 83 GLU A C 1
ATOM 674 O O . GLU A 1 83 ? 1.568 2.033 17.675 1.00 88.81 83 GLU A O 1
ATOM 679 N N . PHE A 1 84 ? -0.374 3.173 17.589 1.00 91.31 84 PHE A N 1
ATOM 680 C CA . PHE A 1 84 ? -1.187 2.017 17.213 1.00 91.31 84 PHE A CA 1
ATOM 681 C C . PHE A 1 84 ? -0.739 1.420 15.872 1.00 91.31 84 PHE A C 1
ATOM 683 O O . PHE A 1 84 ? -0.497 0.213 15.796 1.00 91.31 84 PHE A O 1
ATOM 690 N N . LEU A 1 85 ? -0.570 2.252 14.837 1.00 90.50 85 LEU A N 1
ATOM 691 C CA . LEU A 1 85 ? -0.136 1.818 13.505 1.00 90.50 85 LEU A CA 1
ATOM 692 C C . LEU A 1 85 ? 1.226 1.110 13.572 1.00 90.50 85 LEU A C 1
ATOM 694 O O . LEU A 1 85 ? 1.392 0.003 13.056 1.00 90.50 85 LEU A O 1
ATOM 698 N N . ASN A 1 86 ? 2.191 1.695 14.286 1.00 87.31 86 ASN A N 1
ATOM 699 C CA . ASN A 1 86 ? 3.508 1.094 14.492 1.00 87.31 86 ASN A CA 1
ATOM 700 C C . ASN A 1 86 ? 3.413 -0.249 15.234 1.00 87.31 86 ASN A C 1
ATOM 702 O O . ASN A 1 86 ? 4.098 -1.212 14.883 1.00 87.31 86 ASN A O 1
ATOM 706 N N . LYS A 1 87 ? 2.541 -0.345 16.243 1.00 92.12 87 LYS A N 1
ATOM 707 C CA . LYS A 1 87 ? 2.315 -1.580 17.001 1.00 92.12 87 LYS A CA 1
ATOM 708 C C . LYS A 1 87 ? 1.763 -2.694 16.113 1.00 92.12 87 LYS A C 1
ATOM 710 O O . LYS A 1 87 ? 2.303 -3.799 16.148 1.00 92.12 87 LYS A O 1
ATOM 715 N N . VAL A 1 88 ? 0.736 -2.429 15.302 1.00 92.50 88 VAL A N 1
ATOM 716 C CA . VAL A 1 88 ? 0.132 -3.466 14.442 1.00 92.50 88 VAL A CA 1
ATOM 717 C C . VAL A 1 88 ? 1.067 -3.913 13.317 1.00 92.50 88 VAL A C 1
ATOM 719 O O . VAL A 1 88 ? 1.106 -5.106 13.008 1.00 92.50 88 VAL A O 1
ATOM 722 N N . ILE A 1 89 ? 1.885 -3.003 12.777 1.00 87.12 89 ILE A N 1
ATOM 723 C CA . ILE A 1 89 ? 2.917 -3.330 11.782 1.00 87.12 89 ILE A CA 1
ATOM 724 C C . ILE A 1 89 ? 4.023 -4.187 12.416 1.00 87.12 89 ILE A C 1
ATOM 726 O O . ILE A 1 89 ? 4.363 -5.249 11.895 1.00 87.12 89 ILE A O 1
ATOM 730 N N . LYS A 1 90 ? 4.544 -3.802 13.592 1.00 89.38 90 LYS A N 1
ATOM 731 C CA . LYS A 1 90 ? 5.557 -4.594 14.322 1.00 89.38 90 LYS A CA 1
ATOM 732 C C . LYS A 1 90 ? 5.063 -5.991 14.692 1.00 89.38 90 LYS A C 1
ATOM 734 O O . LYS A 1 90 ? 5.835 -6.945 14.664 1.00 89.38 90 LYS A O 1
ATOM 739 N N . GLN A 1 91 ? 3.780 -6.115 15.018 1.00 92.00 91 GLN A N 1
ATOM 740 C CA . GLN A 1 91 ? 3.134 -7.391 15.330 1.00 92.00 91 GLN A CA 1
ATOM 741 C C . GLN A 1 91 ? 2.771 -8.216 14.087 1.00 92.00 91 GLN A C 1
ATOM 743 O O . GLN A 1 91 ? 2.196 -9.291 14.234 1.00 92.00 91 GLN A O 1
ATOM 748 N N . ARG A 1 92 ? 3.088 -7.737 12.874 1.00 87.62 92 ARG A N 1
ATOM 749 C CA . ARG A 1 92 ? 2.725 -8.366 11.592 1.00 87.62 92 ARG A CA 1
ATOM 750 C C . ARG A 1 92 ? 1.220 -8.601 11.418 1.00 87.62 92 ARG A C 1
ATOM 752 O O . ARG A 1 92 ? 0.819 -9.483 10.666 1.00 87.62 92 ARG A O 1
ATOM 759 N N . ARG A 1 93 ? 0.386 -7.816 12.107 1.00 88.25 93 ARG A N 1
ATOM 760 C CA . ARG A 1 93 ? -1.073 -7.816 11.911 1.00 88.25 93 ARG A CA 1
ATOM 761 C C . ARG A 1 93 ? -1.474 -7.023 10.669 1.00 88.25 93 ARG A C 1
ATOM 763 O O . ARG A 1 93 ? -2.519 -7.301 10.103 1.00 88.25 93 ARG A O 1
ATOM 770 N N . ALA A 1 94 ? -0.640 -6.064 10.273 1.00 88.25 94 ALA A N 1
ATOM 771 C CA . ALA A 1 94 ? -0.731 -5.341 9.016 1.00 88.25 94 ALA A CA 1
ATOM 772 C C . ALA A 1 94 ? 0.637 -5.340 8.328 1.00 88.25 94 ALA A C 1
ATOM 774 O O . ALA A 1 94 ? 1.678 -5.236 8.982 1.00 88.25 94 ALA A O 1
ATOM 775 N N . SER A 1 95 ? 0.620 -5.455 7.008 1.00 84.75 95 SER A N 1
ATOM 776 C CA . SER A 1 95 ? 1.798 -5.443 6.141 1.00 84.75 95 SER A CA 1
ATOM 777 C C . SER A 1 95 ? 2.087 -4.062 5.548 1.00 84.75 95 SER A C 1
ATOM 779 O O . SER A 1 95 ? 3.220 -3.779 5.164 1.00 84.75 95 SER A O 1
ATOM 781 N N . THR A 1 96 ? 1.079 -3.188 5.508 1.00 85.75 96 THR A N 1
ATOM 782 C CA . THR A 1 96 ? 1.151 -1.848 4.914 1.00 85.75 96 THR A CA 1
ATOM 783 C C . THR A 1 96 ? 0.490 -0.807 5.822 1.00 85.75 96 THR A C 1
ATOM 785 O O . THR A 1 96 ? -0.350 -1.144 6.661 1.00 85.75 96 THR A O 1
ATOM 788 N N . ILE A 1 97 ? 0.847 0.473 5.662 1.00 86.75 97 ILE A N 1
ATOM 789 C CA . ILE A 1 97 ? 0.214 1.575 6.408 1.00 86.75 97 ILE A CA 1
ATOM 790 C C . ILE A 1 97 ? -1.305 1.656 6.154 1.00 86.75 97 ILE A C 1
ATOM 792 O O . ILE A 1 97 ? -2.042 1.750 7.136 1.00 86.75 97 ILE A O 1
ATOM 796 N N . PRO A 1 98 ? -1.817 1.557 4.909 1.00 88.00 98 PRO A N 1
ATOM 797 C CA . PRO A 1 98 ? -3.262 1.546 4.666 1.00 88.00 98 PRO A CA 1
ATOM 798 C C . PRO A 1 98 ? -3.992 0.402 5.382 1.00 88.00 98 PRO A C 1
ATOM 800 O O . PRO A 1 98 ? -5.073 0.594 5.932 1.00 88.00 98 PRO A O 1
ATOM 803 N N . GLU A 1 99 ? -3.392 -0.789 5.429 1.00 88.19 99 GLU A N 1
ATOM 804 C CA . GLU A 1 99 ? -3.957 -1.931 6.152 1.00 88.19 99 GLU A CA 1
ATOM 805 C C . GLU A 1 99 ? -3.983 -1.686 7.669 1.00 88.19 99 GLU A C 1
ATOM 807 O O . GLU A 1 99 ? -4.981 -1.971 8.330 1.00 88.19 99 GLU A O 1
ATOM 812 N N . ALA A 1 100 ? -2.926 -1.084 8.217 1.00 89.81 100 ALA A N 1
ATOM 813 C CA . ALA A 1 100 ? -2.879 -0.686 9.620 1.00 89.81 100 ALA A CA 1
ATOM 814 C C . ALA A 1 100 ? -3.957 0.363 9.961 1.00 89.81 100 ALA A C 1
ATOM 816 O O . ALA A 1 100 ? -4.586 0.272 11.016 1.00 89.81 100 ALA A O 1
ATOM 817 N N . ILE A 1 101 ? -4.212 1.317 9.058 1.00 91.50 101 ILE A N 1
ATOM 818 C CA . ILE A 1 101 ? -5.282 2.317 9.200 1.00 91.50 101 ILE A CA 1
ATOM 819 C C . ILE A 1 101 ? -6.657 1.641 9.205 1.00 91.50 101 ILE A C 1
ATOM 821 O O . ILE A 1 101 ? -7.482 1.938 10.066 1.00 91.50 101 ILE A O 1
ATOM 825 N N . ASN A 1 102 ? -6.896 0.684 8.308 1.00 92.06 102 ASN A N 1
ATOM 826 C CA . ASN A 1 102 ? -8.156 -0.062 8.283 1.00 92.06 102 ASN A CA 1
ATOM 827 C C . ASN A 1 102 ? -8.403 -0.815 9.597 1.00 92.06 102 ASN A C 1
ATOM 829 O O . ASN A 1 102 ? -9.525 -0.819 10.104 1.00 92.06 102 ASN A O 1
ATOM 833 N N . LEU A 1 103 ? -7.356 -1.412 10.179 1.00 93.56 103 LEU A N 1
ATOM 834 C CA . LEU A 1 103 ? -7.452 -2.050 11.494 1.00 93.56 103 LEU A CA 1
ATOM 835 C C . LEU A 1 103 ? -7.783 -1.043 12.598 1.00 93.56 103 LEU A C 1
ATOM 837 O O . LEU A 1 103 ? -8.597 -1.350 13.464 1.00 93.56 103 LEU A O 1
ATOM 841 N N . TYR A 1 104 ? -7.193 0.152 12.562 1.00 92.88 104 TYR A N 1
ATOM 842 C CA . TYR A 1 104 ? -7.497 1.209 13.527 1.00 92.88 104 TYR A CA 1
ATOM 843 C C . TYR A 1 104 ? -8.969 1.639 13.453 1.00 92.88 104 TYR A C 1
ATOM 845 O O . TYR A 1 104 ? -9.656 1.690 14.472 1.00 92.88 104 TYR A O 1
ATOM 853 N N . VAL A 1 105 ? -9.483 1.886 12.246 1.00 93.44 105 VAL A N 1
ATOM 854 C CA . VAL A 1 105 ? -10.888 2.269 12.031 1.00 93.44 105 VAL A CA 1
ATOM 855 C C . VAL A 1 105 ? -11.842 1.164 12.495 1.00 93.44 105 VAL A C 1
ATOM 857 O O . VAL A 1 105 ? -12.852 1.449 13.142 1.00 93.44 105 VAL A O 1
ATOM 860 N N . ALA A 1 106 ? -11.512 -0.100 12.220 1.00 92.75 106 ALA A N 1
ATOM 861 C CA . ALA A 1 106 ? -12.297 -1.239 12.686 1.00 92.75 106 ALA A CA 1
ATOM 862 C C . ALA A 1 106 ? -12.326 -1.339 14.221 1.00 92.75 106 ALA A C 1
ATOM 864 O O . ALA A 1 106 ? -13.392 -1.559 14.795 1.00 92.75 106 ALA A O 1
ATOM 865 N N . GLU A 1 107 ? -11.186 -1.129 14.886 1.00 91.12 107 GLU A N 1
ATOM 866 C CA . GLU A 1 107 ? -11.086 -1.135 16.351 1.00 91.12 107 GLU A CA 1
ATOM 867 C C . GLU A 1 107 ? -11.932 -0.011 16.967 1.00 91.12 107 GLU A C 1
ATOM 869 O O . GLU A 1 107 ? -12.710 -0.249 17.889 1.00 91.12 107 GLU A O 1
ATOM 874 N N . MET A 1 108 ? -11.863 1.200 16.404 1.00 90.12 108 MET A N 1
ATOM 875 C CA . MET A 1 108 ? -12.663 2.338 16.864 1.00 90.12 108 MET A CA 1
ATOM 876 C C . MET A 1 108 ? -14.168 2.080 16.729 1.00 90.12 108 MET A C 1
ATOM 878 O O . MET A 1 108 ? -14.927 2.335 17.668 1.00 90.12 108 MET A O 1
ATOM 882 N N . HIS A 1 109 ? -14.608 1.518 15.600 1.00 92.44 109 HIS A N 1
ATOM 883 C CA . HIS A 1 109 ? -16.006 1.123 15.423 1.00 92.44 109 HIS A CA 1
ATOM 884 C C . HIS A 1 109 ? -16.431 0.023 16.396 1.00 92.44 109 HIS A C 1
ATOM 886 O O . HIS A 1 109 ? -17.540 0.073 16.934 1.00 92.44 109 HIS A O 1
ATOM 892 N N . HIS A 1 110 ? -15.565 -0.957 16.647 1.00 93.06 110 HIS A N 1
ATOM 893 C CA . HIS A 1 110 ? -15.844 -2.020 17.604 1.00 93.06 110 HIS A CA 1
ATOM 894 C C . HIS A 1 110 ? -15.998 -1.471 19.030 1.00 93.06 110 HIS A C 1
ATOM 896 O O . HIS A 1 110 ? -16.970 -1.792 19.717 1.00 93.06 110 HIS A O 1
ATOM 902 N N . GLN A 1 111 ? -15.108 -0.567 19.444 1.00 90.88 111 GLN A N 1
ATOM 903 C CA . GLN A 1 111 ? -15.175 0.110 20.739 1.00 90.88 111 GLN A CA 1
ATOM 904 C C . GLN A 1 111 ? -16.491 0.889 20.898 1.00 90.88 111 GLN A C 1
ATOM 906 O O . GLN A 1 111 ? -17.146 0.833 21.940 1.00 90.88 111 GLN A O 1
ATOM 911 N N . GLU A 1 112 ? -16.915 1.595 19.847 1.00 91.88 112 GLU A N 1
ATOM 912 C CA . GLU A 1 112 ? -18.175 2.337 19.843 1.00 91.88 112 GLU A CA 1
ATOM 913 C C . GLU A 1 112 ? -19.388 1.403 20.003 1.00 91.88 112 GLU A C 1
ATOM 915 O O . GLU A 1 112 ? -20.326 1.711 20.744 1.00 91.88 112 GLU A O 1
ATOM 920 N N . GLN A 1 113 ? -19.368 0.237 19.350 1.00 92.44 113 GLN A N 1
ATOM 921 C CA . GLN A 1 113 ? -20.413 -0.778 19.494 1.00 92.44 113 GLN A CA 1
ATOM 922 C C . GLN A 1 113 ? -20.464 -1.354 20.911 1.00 92.44 113 GLN A C 1
ATOM 924 O O . GLN A 1 113 ? -21.551 -1.446 21.486 1.00 92.44 113 GLN A O 1
ATOM 929 N N . LEU A 1 114 ? -19.314 -1.682 21.504 1.00 92.56 114 LEU A N 1
ATOM 930 C CA . LEU A 1 114 ? -19.239 -2.167 22.885 1.00 92.56 114 LEU A CA 1
ATOM 931 C C . LEU A 1 114 ? -19.801 -1.143 23.876 1.00 92.56 114 LEU A C 1
ATOM 933 O O . LEU A 1 114 ? -20.576 -1.497 24.768 1.00 92.56 114 LEU A O 1
ATOM 937 N N . ASN A 1 115 ? -19.488 0.139 23.681 1.00 93.38 115 ASN A N 1
ATOM 938 C CA . ASN A 1 115 ? -20.024 1.216 24.511 1.00 93.38 115 ASN A CA 1
ATOM 939 C C . ASN A 1 115 ? -21.556 1.306 24.409 1.00 93.38 115 ASN A C 1
ATOM 941 O O . ASN A 1 115 ? -22.236 1.454 25.427 1.00 93.38 115 ASN A O 1
ATOM 945 N N . LYS A 1 116 ? -22.118 1.159 23.200 1.00 92.75 116 LYS A N 1
ATOM 946 C CA . LYS A 1 116 ? -23.576 1.133 22.984 1.00 92.75 116 LYS A CA 1
ATOM 947 C C . LYS A 1 116 ? -24.235 -0.063 23.671 1.00 92.75 116 LYS A C 1
ATOM 949 O O . LYS A 1 116 ? -25.248 0.117 24.343 1.00 92.75 116 LYS A O 1
ATOM 954 N N . ILE A 1 117 ? -23.657 -1.258 23.544 1.00 92.31 117 ILE A N 1
ATOM 955 C CA . ILE A 1 117 ? -24.169 -2.475 24.195 1.00 92.31 117 ILE A CA 1
ATOM 956 C C . ILE A 1 117 ? -24.165 -2.301 25.713 1.00 92.31 117 ILE A C 1
ATOM 958 O O . ILE A 1 117 ? -25.196 -2.485 26.354 1.00 92.31 117 ILE A O 1
ATOM 962 N N . THR A 1 118 ? -23.049 -1.839 26.277 1.00 91.88 118 THR A N 1
ATOM 963 C CA . THR A 1 118 ? -22.910 -1.622 27.724 1.00 91.88 118 THR A CA 1
ATOM 964 C C . THR A 1 118 ? -23.945 -0.617 28.245 1.00 91.88 118 THR A C 1
ATOM 966 O O . THR A 1 118 ? -24.557 -0.820 29.297 1.00 91.88 118 THR A O 1
ATOM 969 N N . ALA A 1 119 ? -24.201 0.461 27.496 1.00 91.25 119 ALA A N 1
ATOM 970 C CA . ALA A 1 119 ? -25.226 1.442 27.846 1.00 91.25 119 ALA A CA 1
ATOM 971 C C . ALA A 1 119 ? -26.647 0.847 27.809 1.00 91.25 119 ALA A C 1
ATOM 973 O O . ALA A 1 119 ? -27.449 1.101 28.715 1.00 91.25 119 ALA A O 1
ATOM 974 N N . LEU A 1 120 ? -26.954 0.028 26.797 1.00 93.25 120 LEU A N 1
ATOM 975 C CA . LEU A 1 120 ? -28.238 -0.667 26.673 1.00 93.25 120 LEU A CA 1
ATOM 976 C C . LEU A 1 120 ? -28.442 -1.700 27.786 1.00 93.25 120 LEU A C 1
ATOM 978 O O . LEU A 1 120 ? -29.524 -1.756 28.370 1.00 93.25 120 LEU A O 1
ATOM 982 N N . GLU A 1 121 ? -27.414 -2.473 28.133 1.00 91.81 121 GLU A N 1
ATOM 983 C CA . GLU A 1 121 ? -27.455 -3.425 29.248 1.00 91.81 121 GLU A CA 1
ATOM 984 C C . GLU A 1 121 ? -27.692 -2.715 30.582 1.00 91.81 121 GLU A C 1
ATOM 986 O O . GLU A 1 121 ? -28.557 -3.122 31.361 1.00 91.81 121 GLU A O 1
ATOM 991 N N . ALA A 1 122 ? -27.001 -1.600 30.832 1.00 91.69 122 ALA A N 1
ATOM 992 C CA . ALA A 1 122 ? -27.218 -0.795 32.030 1.00 91.69 122 ALA A CA 1
ATOM 993 C C . ALA A 1 122 ? -28.655 -0.249 32.102 1.00 91.69 122 ALA A C 1
ATOM 995 O O . ALA A 1 122 ? -29.268 -0.234 33.176 1.00 91.69 122 ALA A O 1
ATOM 996 N N . GLN A 1 123 ? -29.220 0.178 30.969 1.00 92.12 123 GLN A N 1
ATOM 997 C CA . GLN A 1 123 ? -30.608 0.631 30.893 1.00 92.12 123 GLN A CA 1
ATOM 998 C C . GLN A 1 123 ? -31.599 -0.521 31.115 1.00 92.12 123 GLN A C 1
ATOM 1000 O O . GLN A 1 123 ? -32.572 -0.355 31.855 1.00 92.12 123 GLN A O 1
ATOM 1005 N N . SER A 1 124 ? -31.351 -1.681 30.507 1.00 91.25 124 SER A N 1
ATOM 1006 C CA . SER A 1 124 ? -32.173 -2.883 30.661 1.00 91.25 124 SER A CA 1
ATOM 1007 C C . SER A 1 124 ? -32.189 -3.354 32.116 1.00 91.25 124 SER A C 1
ATOM 1009 O O . SER A 1 124 ? -33.257 -3.489 32.710 1.00 91.25 124 SER A O 1
ATOM 1011 N N . ASN A 1 125 ? -31.019 -3.454 32.751 1.00 92.69 125 ASN A N 1
ATOM 1012 C CA . ASN A 1 125 ? -30.889 -3.842 34.155 1.00 92.69 125 ASN A CA 1
ATOM 1013 C C . ASN A 1 125 ? -31.617 -2.883 35.105 1.00 92.69 125 ASN A C 1
ATOM 1015 O O . ASN A 1 125 ? -32.217 -3.319 36.088 1.00 92.69 125 ASN A O 1
ATOM 1019 N N . LYS A 1 126 ? -31.615 -1.574 34.816 1.00 90.81 126 LYS A N 1
ATOM 1020 C CA . LYS A 1 126 ? -32.423 -0.607 35.578 1.00 90.81 126 LYS A CA 1
ATOM 1021 C C . LYS A 1 126 ? -33.920 -0.892 35.439 1.00 90.81 126 LYS A C 1
ATOM 1023 O O . LYS A 1 126 ? -34.618 -0.896 36.448 1.00 90.81 126 LYS A O 1
ATOM 1028 N N . LYS A 1 127 ? -34.409 -1.152 34.221 1.00 91.38 127 LYS A N 1
ATOM 1029 C CA . LYS A 1 127 ? -35.826 -1.479 33.980 1.00 91.38 127 LYS A CA 1
ATOM 1030 C C . LYS A 1 127 ? -36.236 -2.785 34.660 1.00 91.38 127 LYS A C 1
ATOM 1032 O O . LYS A 1 127 ? -37.284 -2.816 35.295 1.00 91.38 127 LYS A O 1
ATOM 1037 N N . ILE A 1 128 ? -35.400 -3.822 34.583 1.00 91.94 128 ILE A N 1
ATOM 1038 C CA . ILE A 1 128 ? -35.645 -5.114 35.240 1.00 91.94 128 ILE A CA 1
ATOM 1039 C C . ILE A 1 128 ? -35.796 -4.921 36.751 1.00 91.94 128 ILE A C 1
ATOM 1041 O O . ILE A 1 128 ? -36.796 -5.353 37.311 1.00 91.94 128 ILE A O 1
ATOM 1045 N N . LYS A 1 129 ? -34.893 -4.174 37.402 1.00 90.94 129 LYS A N 1
ATOM 1046 C CA . LYS A 1 129 ? -34.997 -3.895 38.846 1.00 90.94 129 LYS A CA 1
ATOM 1047 C C . LYS A 1 129 ? -36.290 -3.177 39.234 1.00 90.94 129 LYS A C 1
ATOM 1049 O O . LYS A 1 129 ? -36.858 -3.471 40.282 1.00 90.94 129 LYS A O 1
ATOM 1054 N N . VAL A 1 130 ? -36.754 -2.230 38.417 1.00 91.62 130 VAL A N 1
ATOM 1055 C CA . VAL A 1 130 ? -38.035 -1.541 38.658 1.00 91.62 130 VAL A CA 1
ATOM 1056 C C . VAL A 1 130 ? -39.198 -2.528 38.544 1.00 91.62 130 VAL A C 1
ATOM 1058 O O . VAL A 1 130 ? -40.033 -2.592 39.443 1.00 91.62 130 VAL A O 1
ATOM 1061 N N . LEU A 1 131 ? -39.212 -3.353 37.495 1.00 89.75 131 LEU A N 1
ATOM 1062 C CA . LEU A 1 131 ? -40.244 -4.373 37.294 1.00 89.75 131 LEU A CA 1
ATOM 1063 C C . LEU A 1 131 ? -40.258 -5.418 38.418 1.00 89.75 131 LEU A C 1
ATOM 1065 O O . LEU A 1 131 ? -41.329 -5.780 38.895 1.00 89.75 131 LEU A O 1
ATOM 1069 N N . GLU A 1 132 ? -39.095 -5.869 38.889 1.00 90.31 132 GLU A N 1
ATOM 1070 C CA . GLU A 1 132 ? -38.976 -6.783 40.032 1.00 90.31 132 GLU A CA 1
ATOM 1071 C C . GLU A 1 132 ? -39.543 -6.166 41.317 1.00 90.31 132 GLU A C 1
ATOM 1073 O O . GLU A 1 132 ? -40.268 -6.829 42.065 1.00 90.31 132 GLU A O 1
ATOM 1078 N N . GLN A 1 133 ? -39.260 -4.884 41.572 1.00 90.06 133 GLN A N 1
ATOM 1079 C CA . GLN A 1 133 ? -39.828 -4.167 42.714 1.00 90.06 133 GLN A CA 1
ATOM 1080 C C . GLN A 1 133 ? -41.348 -4.043 42.609 1.00 90.06 133 GLN A C 1
ATOM 1082 O O . GLN A 1 133 ? -42.047 -4.230 43.608 1.00 90.06 133 GLN A O 1
ATOM 1087 N N . ASP A 1 134 ? -41.871 -3.745 41.423 1.00 89.06 134 ASP A N 1
ATOM 1088 C CA . ASP A 1 134 ? -43.308 -3.619 41.206 1.00 89.06 134 ASP A CA 1
ATOM 1089 C C . ASP A 1 134 ? -44.016 -4.974 41.306 1.00 89.06 134 ASP A C 1
ATOM 1091 O O . ASP A 1 134 ? -45.030 -5.071 42.000 1.00 89.06 134 ASP A O 1
ATOM 1095 N N . LEU A 1 135 ? -43.437 -6.050 40.766 1.00 89.00 135 LEU A N 1
ATOM 1096 C CA . LEU A 1 135 ? -43.919 -7.419 40.974 1.00 89.00 135 LEU A CA 1
ATOM 1097 C C . LEU A 1 135 ? -43.937 -7.794 42.460 1.00 89.00 135 LEU A C 1
ATOM 1099 O O . LEU A 1 135 ? -44.929 -8.339 42.946 1.00 89.00 135 LEU A O 1
ATOM 1103 N N . ALA A 1 136 ? -42.892 -7.453 43.218 1.00 89.44 136 ALA A N 1
ATOM 1104 C CA . ALA A 1 136 ? -42.853 -7.706 44.656 1.00 89.44 136 ALA A CA 1
ATOM 1105 C C . ALA A 1 136 ? -43.941 -6.927 45.421 1.00 89.44 136 ALA A C 1
ATOM 1107 O O . ALA A 1 136 ? -44.535 -7.456 46.369 1.00 89.44 136 ALA A O 1
ATOM 1108 N N . LYS A 1 137 ? -44.239 -5.682 45.019 1.00 88.31 137 LYS A N 1
ATOM 1109 C CA . LYS A 1 137 ? -45.349 -4.893 45.586 1.00 88.31 137 LYS A CA 1
ATOM 1110 C C . LYS A 1 137 ? -46.700 -5.518 45.248 1.00 88.31 137 LYS A C 1
ATOM 1112 O O . LYS A 1 137 ? -47.510 -5.708 46.157 1.00 88.31 137 LYS A O 1
ATOM 1117 N N . VAL A 1 138 ? -46.922 -5.881 43.984 1.00 87.44 138 VAL A N 1
ATOM 1118 C CA . VAL A 1 138 ? -48.157 -6.529 43.518 1.00 87.44 138 VAL A CA 1
ATOM 1119 C C . VAL A 1 138 ? -48.373 -7.850 44.252 1.00 87.44 138 VAL A C 1
ATOM 1121 O O . VAL A 1 138 ? -49.453 -8.079 44.787 1.00 87.44 138 VAL A O 1
ATOM 1124 N N . HIS A 1 139 ? -47.339 -8.679 44.396 1.00 87.69 139 HIS A N 1
ATOM 1125 C CA . HIS A 1 139 ? -47.439 -9.953 45.107 1.00 87.69 139 HIS A CA 1
ATOM 1126 C C . HIS A 1 139 ? -47.761 -9.768 46.602 1.00 87.69 139 HIS A C 1
ATOM 1128 O O . HIS A 1 139 ? -48.532 -10.539 47.182 1.00 87.69 139 HIS A O 1
ATOM 1134 N N . LYS A 1 140 ? -47.206 -8.738 47.257 1.00 85.81 140 LYS A N 1
ATOM 1135 C CA . LYS A 1 140 ? -47.573 -8.390 48.642 1.00 85.81 140 LYS A CA 1
ATOM 1136 C C . LYS A 1 140 ? -49.020 -7.901 48.742 1.00 85.81 140 LYS A C 1
ATOM 1138 O O . LYS A 1 140 ? -49.711 -8.285 49.685 1.00 85.81 140 LYS A O 1
ATOM 1143 N N . ALA A 1 141 ? -49.471 -7.075 47.798 1.00 82.19 141 ALA A N 1
ATOM 1144 C CA . ALA A 1 141 ? -50.842 -6.576 47.748 1.00 82.19 141 ALA A CA 1
ATOM 1145 C C . ALA A 1 141 ? -51.847 -7.713 47.508 1.00 82.19 141 ALA A C 1
ATOM 1147 O O . ALA A 1 141 ? -52.808 -7.828 48.262 1.00 82.19 141 ALA A O 1
ATOM 1148 N N . ALA A 1 142 ? -51.571 -8.610 46.559 1.00 83.00 142 ALA A N 1
ATOM 1149 C CA . ALA A 1 142 ? -52.382 -9.793 46.283 1.00 83.00 142 ALA A CA 1
ATOM 1150 C C . ALA A 1 142 ? -52.489 -10.709 47.512 1.00 83.00 142 ALA A C 1
ATOM 1152 O O . ALA A 1 142 ? -53.585 -11.093 47.907 1.00 83.00 142 ALA A O 1
ATOM 1153 N N . LYS A 1 143 ? -51.369 -10.981 48.198 1.00 83.62 143 LYS A 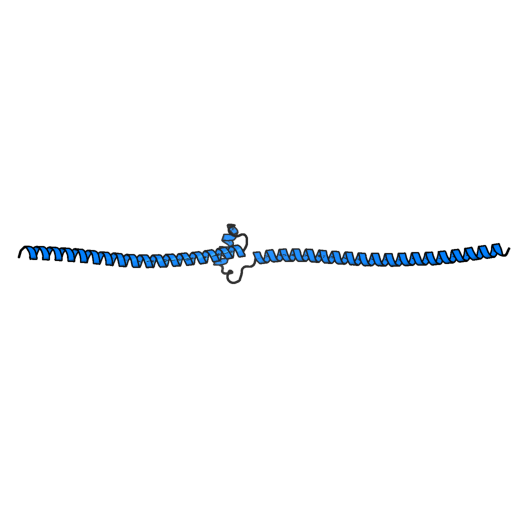N 1
ATOM 1154 C CA . LYS A 1 143 ? -51.367 -11.807 49.418 1.00 83.62 143 LYS A CA 1
ATOM 1155 C C . LYS A 1 143 ? -52.143 -11.163 50.573 1.00 83.62 143 LYS A C 1
ATOM 1157 O O . LYS A 1 143 ? -52.759 -11.874 51.363 1.00 83.62 143 LYS A O 1
ATOM 1162 N N . LYS A 1 144 ? -52.110 -9.830 50.697 1.00 83.00 144 LYS A N 1
ATOM 1163 C CA . LYS A 1 144 ? -52.951 -9.102 51.661 1.00 83.00 144 LYS A CA 1
ATOM 1164 C C . LYS A 1 144 ? -54.426 -9.202 51.283 1.00 83.00 144 LYS A C 1
ATOM 1166 O O . LYS A 1 144 ? -55.210 -9.606 52.129 1.00 83.00 144 LYS A O 1
ATOM 1171 N N . ALA A 1 145 ? -54.773 -8.901 50.032 1.00 77.25 145 ALA A N 1
ATOM 1172 C CA . ALA A 1 145 ? -56.142 -8.973 49.534 1.00 77.25 145 ALA A CA 1
ATOM 1173 C C . ALA A 1 145 ? -56.744 -10.371 49.719 1.00 77.25 145 ALA A C 1
ATOM 1175 O O . ALA A 1 145 ? -57.877 -10.480 50.172 1.00 77.25 145 ALA A O 1
ATOM 1176 N N . GLN A 1 146 ? -55.967 -11.429 49.471 1.00 81.31 146 GLN A N 1
ATOM 1177 C CA . GLN A 1 146 ? -56.408 -12.803 49.693 1.00 81.31 146 GLN A CA 1
ATOM 1178 C C . GLN A 1 146 ? -56.701 -13.088 51.168 1.00 81.31 146 GLN A C 1
ATOM 1180 O O . GLN A 1 146 ? -57.782 -13.559 51.484 1.00 81.31 146 GLN A O 1
ATOM 1185 N N . LYS A 1 147 ? -55.814 -12.696 52.093 1.00 76.75 147 LYS A N 1
ATOM 1186 C CA . LYS A 1 147 ? -56.087 -12.828 53.536 1.00 76.75 147 LYS A CA 1
ATOM 1187 C C . LYS A 1 147 ? -57.329 -12.054 53.976 1.00 76.75 147 LYS A C 1
ATOM 1189 O O . LYS A 1 147 ? -58.072 -12.529 54.829 1.00 76.75 147 LYS A O 1
ATOM 1194 N N . THR A 1 148 ? -57.541 -10.859 53.427 1.00 75.38 148 THR A N 1
ATOM 1195 C CA . THR A 1 148 ? -58.723 -10.046 53.729 1.00 75.38 148 THR A CA 1
ATOM 1196 C C . THR A 1 148 ? -59.993 -10.698 53.180 1.00 75.38 148 THR A C 1
ATOM 1198 O O . THR A 1 148 ? -60.980 -10.786 53.904 1.00 75.38 148 THR A O 1
ATOM 1201 N N . ALA A 1 149 ? -59.956 -11.216 51.951 1.00 71.94 149 ALA A N 1
ATOM 1202 C CA . ALA A 1 149 ? -61.064 -11.944 51.338 1.00 71.94 149 ALA A CA 1
ATOM 1203 C C . ALA A 1 149 ? -61.399 -13.230 52.107 1.00 71.94 149 ALA A C 1
ATOM 1205 O O . ALA A 1 149 ? -62.560 -13.439 52.444 1.00 71.94 149 ALA A O 1
ATOM 1206 N N . ASP A 1 150 ? -60.391 -14.024 52.478 1.00 70.94 150 ASP A N 1
ATOM 1207 C CA . ASP A 1 150 ? -60.570 -15.229 53.290 1.00 70.94 150 ASP A CA 1
ATOM 1208 C C . ASP A 1 150 ? -61.199 -14.873 54.644 1.00 70.94 150 ASP A C 1
ATOM 1210 O O . ASP A 1 150 ? -62.191 -15.474 55.049 1.00 70.94 150 ASP A O 1
ATOM 1214 N N . SER A 1 151 ? -60.700 -13.832 55.324 1.00 69.69 151 SER A N 1
ATOM 1215 C CA . SER A 1 151 ? -61.282 -13.379 56.595 1.00 69.69 151 SER A CA 1
ATOM 1216 C C . SER A 1 151 ? -62.732 -12.897 56.458 1.00 69.69 151 SER A C 1
ATOM 1218 O O . SER A 1 151 ? -63.562 -13.205 57.310 1.00 69.69 151 SER A O 1
ATOM 1220 N N . ALA A 1 152 ? -63.067 -12.195 55.371 1.00 67.38 152 ALA A N 1
ATOM 1221 C CA . ALA A 1 152 ? -64.426 -11.736 55.098 1.00 67.38 152 ALA A CA 1
ATOM 1222 C C . ALA A 1 152 ? -65.370 -12.904 54.764 1.00 67.38 152 ALA A C 1
ATOM 1224 O O . ALA A 1 152 ? -66.525 -12.907 55.189 1.00 67.38 152 ALA A O 1
ATOM 1225 N N . PHE A 1 153 ? -64.865 -13.921 54.065 1.00 68.44 153 PHE A N 1
ATOM 1226 C CA . PHE A 1 153 ? -65.591 -15.146 53.751 1.00 68.44 153 PHE A CA 1
ATOM 1227 C C . PHE A 1 153 ? -65.915 -15.955 55.015 1.00 68.44 153 PHE A C 1
ATOM 1229 O O . PHE A 1 153 ? -67.076 -16.302 55.230 1.00 68.44 153 PHE A O 1
ATOM 1236 N N . PHE A 1 154 ? -64.944 -16.160 55.913 1.00 60.56 154 PHE A N 1
ATOM 1237 C CA . PHE A 1 154 ? -65.185 -16.816 57.207 1.00 60.56 154 PHE A CA 1
ATOM 1238 C C . PHE A 1 154 ? -66.227 -16.072 58.055 1.00 60.56 154 PHE A C 1
ATOM 1240 O O . PHE A 1 154 ? -67.090 -16.705 58.660 1.00 60.56 154 PHE A O 1
ATOM 1247 N N . ILE A 1 155 ? -66.199 -14.736 58.057 1.00 61.78 155 ILE A N 1
ATOM 1248 C CA . ILE A 1 155 ? -67.200 -13.919 58.760 1.00 61.78 155 ILE A CA 1
ATOM 1249 C C . ILE A 1 155 ? -68.596 -14.074 58.134 1.00 61.78 155 ILE A C 1
ATOM 1251 O O . ILE A 1 155 ? -69.581 -14.092 58.866 1.00 61.78 155 ILE A O 1
ATOM 1255 N N . SER A 1 156 ? -68.705 -14.216 56.808 1.00 58.53 156 SER A N 1
ATOM 1256 C CA . SER A 1 156 ? -70.000 -14.423 56.137 1.00 58.53 156 SER A CA 1
ATOM 1257 C C . SER A 1 156 ? -70.615 -15.811 56.342 1.00 58.53 156 SER A C 1
ATOM 1259 O O . SER A 1 156 ? -71.819 -15.947 56.184 1.00 58.53 156 SER A O 1
ATOM 1261 N N . ILE A 1 157 ? -69.814 -16.823 56.697 1.00 61.72 157 ILE A N 1
ATOM 1262 C CA . ILE A 1 157 ? -70.292 -18.192 56.968 1.00 61.72 157 ILE A CA 1
ATOM 1263 C C . ILE A 1 157 ? -70.778 -18.348 58.417 1.00 61.72 157 ILE A C 1
ATOM 1265 O O . ILE A 1 157 ? -71.635 -19.179 58.697 1.00 61.72 157 ILE A O 1
ATOM 1269 N N . LEU A 1 158 ? -70.229 -17.564 59.350 1.00 56.97 158 LEU A N 1
ATOM 1270 C CA . LEU A 1 158 ? -70.569 -17.604 60.780 1.00 56.97 158 LEU A CA 1
ATOM 1271 C C . LEU A 1 158 ? -71.792 -16.745 61.157 1.00 56.97 158 LEU A C 1
ATOM 1273 O O . LEU A 1 158 ? -72.087 -16.603 62.345 1.00 56.97 158 LEU A O 1
ATOM 1277 N N . LYS A 1 159 ? -72.469 -16.152 60.173 1.00 47.41 159 LYS A N 1
ATOM 1278 C CA . LYS A 1 159 ? -73.629 -15.273 60.338 1.00 47.41 159 LYS A CA 1
ATOM 1279 C C . LYS A 1 159 ? -74.881 -15.952 59.802 1.00 47.41 159 LYS A C 1
ATOM 1281 O O . LYS A 1 159 ? -75.937 -15.776 60.444 1.00 47.41 159 LYS A O 1
#

Foldseek 3Di:
DVVVVVVVVVVVVVVVVVVVVVVVVVVVVVVVVVVVVVVVVVVVVVVVVVVVVVVVVVVVVVVVVVCQQPDDPPVQPDPVSVVQLVVCCVVVVDVGSVRSVVVVVVVVVVVVVVVVVVVVVVVVVVVVVVVVVVVVVVVVVVVVVVVVVVVVVVVVVVD